Protein AF-A0AAW5Z3H5-F1 (afdb_monomer_lite)

InterPro domains:
  IPR037125 Lipoprotein YajI-like superfamily [G3DSA:2.60.40.1620] (92-169)

Secondary structure (DSSP, 8-state):
--HHHHHHHHHHHHHHHHHHHHHHHHHHHHHHHHHHHHHHHHHHHHHHHHHHHHHHHHHHHHHHHHHHHHHHHHHHHHHHHHHHHHHHHHH-----TTT-SEEEEE-SS-EEEEEEEEEEEETTEEEEEEEEEE-SSS---S------B-SPPPSSHHHHHHHHHT-B-

Sequence (169 aa):
MNLKKTLLSVLIIVPLCLLAGCDYIEKASKVDDLVTQQELQKSKIEALEKQQELDKRKIEHLEKQQTTV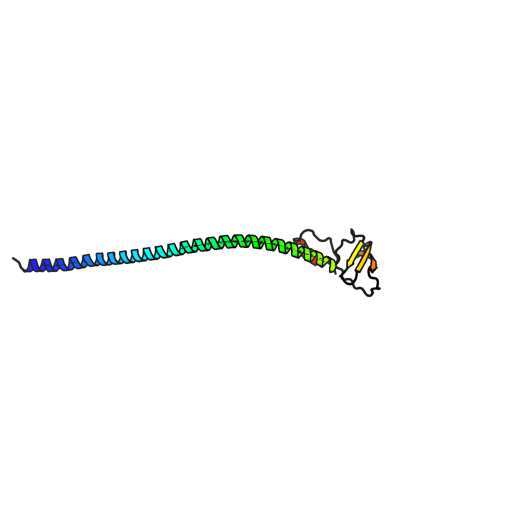INSTKTLAGVVKAVKDKQDEFVFTEFNPAQTQYFILNNGSVGLAGRVLAIDAVENGSVIRISLVNLLSVPVSNIGFHATWGNERPTDAKALAKWQQLLFN

Foldseek 3Di:
DDPVVVVVVVVVVVVVVVVVVVVVVVVVVVVVVVVVVVVVVVVVVVVVVVVVVVVVVVVVVVVVVVVVVVVVVVVVVVVVVVVVVVLVLLVADDDDLVPDQKDWHHNPPWIKIKGFDDWDDDPPGIDTDMDIDTPDPDDDDPDDDDDKDDDDQDPDPVCRVVRVVRIDD

pLDDT: mean 86.77, std 16.73, range [41.0, 97.75]

Organism: Escherichia coli (NCBI:txid562)

Radius of gyration: 47.08 Å; chains: 1; bounding box: 88×46×132 Å

Structure (mmCIF, N/CA/C/O backbone):
data_AF-A0AAW5Z3H5-F1
#
_entry.id   AF-A0AAW5Z3H5-F1
#
loop_
_atom_site.group_PDB
_atom_site.id
_atom_site.type_symbol
_atom_site.label_atom_id
_atom_site.label_alt_id
_atom_site.label_comp_id
_atom_site.label_asym_id
_atom_site.label_entity_id
_atom_site.label_seq_id
_atom_site.pdbx_PDB_ins_code
_atom_site.Cartn_x
_atom_site.Cartn_y
_atom_site.Cartn_z
_atom_site.occupancy
_atom_site.B_iso_or_equiv
_atom_site.auth_seq_id
_atom_site.auth_comp_id
_atom_site.auth_asym_id
_atom_site.auth_atom_id
_atom_site.pdbx_PDB_model_num
ATOM 1 N N . MET A 1 1 ? -61.604 -29.628 105.998 1.00 41.00 1 MET A N 1
ATOM 2 C CA . MET A 1 1 ? -61.481 -29.539 104.524 1.00 41.00 1 MET A CA 1
ATOM 3 C C . MET A 1 1 ? -60.703 -28.269 104.191 1.00 41.00 1 MET A C 1
ATOM 5 O O . MET A 1 1 ? -61.125 -27.230 104.650 1.00 41.00 1 MET A O 1
ATOM 9 N N . ASN A 1 2 ? -59.580 -28.218 103.479 1.00 47.81 2 ASN A N 1
ATOM 10 C CA . ASN A 1 2 ? -58.505 -29.176 103.233 1.00 47.81 2 ASN A CA 1
ATOM 11 C C . ASN A 1 2 ? -57.288 -28.308 102.825 1.00 47.81 2 ASN A C 1
ATOM 13 O O . ASN A 1 2 ? -57.203 -27.912 101.667 1.00 47.81 2 ASN A O 1
ATOM 17 N N . LEU A 1 3 ? -56.391 -27.961 103.763 1.00 49.91 3 LEU A N 1
ATOM 18 C CA . LEU A 1 3 ? -55.215 -27.097 103.513 1.00 49.91 3 LEU A CA 1
ATOM 19 C C . LEU A 1 3 ? -54.315 -27.659 102.389 1.00 49.91 3 LEU A C 1
ATOM 21 O O . LEU A 1 3 ? -53.627 -26.919 101.693 1.00 49.91 3 LEU A O 1
ATOM 25 N N . LYS A 1 4 ? -54.396 -28.979 102.154 1.00 50.31 4 LYS A N 1
ATOM 26 C CA . LYS A 1 4 ? -53.723 -29.674 101.052 1.00 50.31 4 LYS A CA 1
ATOM 27 C C . LYS A 1 4 ? -54.300 -29.337 99.670 1.00 50.31 4 LYS A C 1
ATOM 29 O O . LYS A 1 4 ? -53.560 -29.429 98.705 1.00 50.31 4 LYS A O 1
ATOM 34 N N . LYS A 1 5 ? -55.573 -28.927 99.538 1.00 49.28 5 LYS A N 1
ATOM 35 C CA . LYS A 1 5 ? -56.176 -28.563 98.234 1.00 49.28 5 LYS A CA 1
ATOM 36 C C . LYS A 1 5 ? -55.723 -27.186 97.741 1.00 49.28 5 LYS A C 1
ATOM 38 O O . LYS A 1 5 ? -55.506 -27.027 96.546 1.00 49.28 5 LYS A O 1
ATOM 43 N N . THR A 1 6 ? -55.538 -26.224 98.642 1.00 52.84 6 THR A N 1
ATOM 44 C CA . THR A 1 6 ? -55.085 -24.866 98.298 1.00 52.84 6 THR A CA 1
ATOM 45 C C . THR A 1 6 ? -53.595 -24.832 97.961 1.00 52.84 6 THR A C 1
ATOM 47 O O . THR A 1 6 ? -53.192 -24.165 97.017 1.00 52.84 6 THR A O 1
ATOM 50 N N . LEU A 1 7 ? -52.773 -25.613 98.671 1.00 50.84 7 LEU A N 1
ATOM 51 C CA . LEU A 1 7 ? -51.340 -25.730 98.376 1.00 50.84 7 LEU A CA 1
ATOM 52 C C . LEU A 1 7 ? -51.083 -26.458 97.048 1.00 50.84 7 LEU A C 1
ATOM 54 O O . LEU A 1 7 ? -50.196 -26.062 96.300 1.00 50.84 7 LEU A O 1
ATOM 58 N N . LEU A 1 8 ? -51.901 -27.466 96.717 1.00 50.28 8 LEU A N 1
ATOM 59 C CA . LEU A 1 8 ? -51.798 -28.202 95.455 1.00 50.28 8 LEU A CA 1
ATOM 60 C C . LEU A 1 8 ? -52.247 -27.363 94.247 1.00 50.28 8 LEU A C 1
ATOM 62 O O . LEU A 1 8 ? -51.655 -27.487 93.182 1.00 50.28 8 LEU A O 1
ATOM 66 N N . SER A 1 9 ? -53.243 -26.475 94.396 1.00 50.75 9 SER A N 1
ATOM 67 C CA . SER A 1 9 ? -53.648 -25.591 93.292 1.00 50.75 9 SER A CA 1
ATOM 68 C C . SER A 1 9 ? -52.612 -24.497 93.021 1.00 50.75 9 SER A C 1
ATOM 70 O O . SER A 1 9 ? -52.361 -24.178 91.866 1.00 50.75 9 SER A O 1
ATOM 72 N N . VAL A 1 10 ? -51.951 -23.967 94.057 1.00 51.09 10 VAL A N 1
ATOM 73 C CA . VAL A 1 10 ? -50.852 -22.998 93.892 1.00 51.09 10 VAL A CA 1
ATOM 74 C C . VAL A 1 10 ? -49.609 -23.668 93.287 1.00 51.09 10 VAL A C 1
ATOM 76 O O . VAL A 1 10 ? -48.967 -23.076 92.423 1.00 51.09 10 VAL A O 1
ATOM 79 N N . LEU A 1 11 ? -49.319 -24.929 93.638 1.00 47.47 11 LEU A N 1
ATOM 80 C CA . LEU A 1 11 ? -48.198 -25.683 93.055 1.00 47.47 11 LEU A CA 1
ATOM 81 C C . LEU A 1 11 ? -48.386 -26.037 91.569 1.00 47.47 11 LEU A C 1
ATOM 83 O O . LEU A 1 11 ? -47.398 -26.277 90.885 1.00 47.47 11 LEU A O 1
ATOM 87 N N . ILE A 1 12 ? -49.628 -26.091 91.076 1.00 50.31 12 ILE A N 1
ATOM 88 C CA . ILE A 1 12 ? -49.948 -26.455 89.683 1.00 50.31 12 ILE A CA 1
ATOM 89 C C . ILE A 1 12 ? -50.116 -25.211 88.791 1.00 50.31 12 ILE A C 1
ATOM 91 O O . ILE A 1 12 ? -49.872 -25.283 87.589 1.00 50.31 12 ILE A O 1
ATOM 95 N N . ILE A 1 13 ? -50.458 -24.048 89.355 1.00 48.47 13 ILE A N 1
ATOM 96 C CA . ILE A 1 13 ? -50.625 -22.804 88.579 1.00 48.47 13 ILE A CA 1
ATOM 97 C C . ILE A 1 13 ? -49.275 -22.112 88.304 1.00 48.47 13 ILE A C 1
ATOM 99 O O . ILE A 1 13 ? -49.094 -21.511 87.247 1.00 48.47 13 ILE A O 1
ATOM 103 N N . VAL A 1 14 ? -48.288 -22.246 89.197 1.00 47.72 14 VAL A N 1
ATOM 104 C CA . VAL A 1 14 ? -46.961 -21.618 89.030 1.00 47.72 14 VAL A CA 1
ATOM 105 C C . VAL A 1 14 ? -46.126 -22.223 87.877 1.00 47.72 14 VAL A C 1
ATOM 107 O O . VAL A 1 14 ? -45.538 -21.444 87.126 1.00 47.72 14 VAL A O 1
ATOM 110 N N . PRO A 1 15 ? -46.097 -23.552 87.630 1.00 48.47 15 PRO A N 1
ATOM 111 C CA . PRO A 1 15 ? -45.350 -24.122 86.504 1.00 48.47 15 PRO A CA 1
ATOM 112 C C . PRO A 1 15 ? -46.026 -23.882 85.147 1.00 48.47 15 PRO A C 1
ATOM 114 O O . PRO A 1 15 ? -45.332 -23.736 84.143 1.00 48.47 15 PRO A O 1
ATOM 117 N N . LEU A 1 16 ? -47.366 -23.804 85.098 1.00 43.31 16 LEU A N 1
ATOM 118 C CA . LEU A 1 16 ? -48.097 -23.556 83.847 1.00 43.31 16 LEU A CA 1
ATOM 119 C C . LEU A 1 16 ? -47.928 -22.114 83.337 1.00 43.31 16 LEU A C 1
ATOM 121 O O . LEU A 1 16 ? -47.857 -21.911 82.126 1.00 43.31 16 LEU A O 1
ATOM 125 N N . CYS A 1 17 ? -47.793 -21.126 84.227 1.00 45.69 17 CYS A N 1
ATOM 126 C CA . CYS A 1 17 ? -47.494 -19.745 83.827 1.00 45.69 17 CYS A CA 1
ATOM 127 C C . CYS A 1 17 ? -46.051 -19.562 83.325 1.00 45.69 17 CYS A C 1
ATOM 129 O O . CYS A 1 17 ? -45.811 -18.730 82.453 1.00 45.69 17 CYS A O 1
ATOM 131 N N . LEU A 1 18 ? -45.095 -20.351 83.830 1.00 47.09 18 LEU A N 1
ATOM 132 C CA . LEU A 1 18 ? -43.692 -20.282 83.402 1.00 47.09 18 LEU A CA 1
ATOM 133 C C . LEU A 1 18 ? -43.452 -20.985 82.055 1.00 47.09 18 LEU A C 1
ATOM 135 O O . LEU A 1 18 ? -42.653 -20.507 81.256 1.00 47.09 18 LEU A O 1
ATOM 139 N N . LEU A 1 19 ? -44.177 -22.070 81.757 1.00 46.12 19 LEU A N 1
ATOM 140 C CA . LEU A 1 19 ? -44.031 -22.808 80.494 1.00 46.12 19 LEU A CA 1
ATOM 141 C C . LEU A 1 19 ? -44.714 -22.123 79.301 1.00 46.12 19 LEU A C 1
ATOM 143 O O . LEU A 1 19 ? -44.198 -22.195 78.189 1.00 46.12 19 LEU A O 1
ATOM 147 N N . ALA A 1 20 ? -45.827 -21.415 79.519 1.00 49.38 2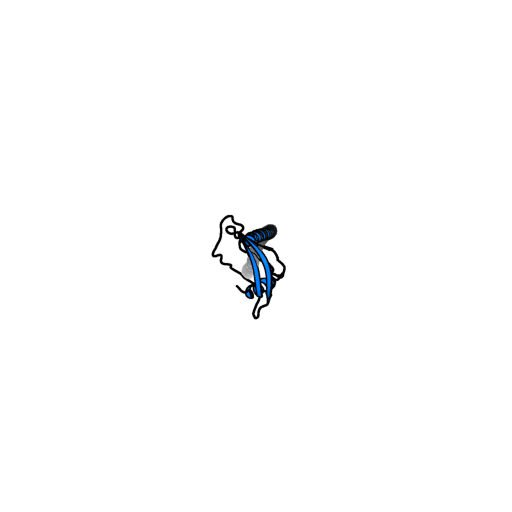0 ALA A N 1
ATOM 148 C CA . ALA A 1 20 ? -46.442 -20.599 78.472 1.00 49.38 20 ALA A CA 1
ATOM 149 C C . ALA A 1 20 ? -45.661 -19.294 78.227 1.00 49.38 20 ALA A C 1
ATOM 151 O O . ALA A 1 20 ? -45.527 -18.874 77.085 1.00 49.38 20 ALA A O 1
ATOM 152 N N . GLY A 1 21 ? -45.100 -18.668 79.270 1.00 46.62 21 GLY A N 1
ATOM 153 C CA . GLY A 1 21 ? -44.338 -17.420 79.146 1.00 46.62 21 GLY A CA 1
ATOM 154 C C . GLY A 1 21 ? -43.034 -17.555 78.352 1.00 46.62 21 GLY A C 1
ATOM 155 O O . GLY A 1 21 ? -42.708 -16.667 77.569 1.00 46.62 21 GLY A O 1
ATOM 156 N N . CYS A 1 22 ? -42.315 -18.673 78.487 1.00 48.47 22 CYS A N 1
ATOM 157 C CA . CYS A 1 22 ? -41.050 -18.891 77.774 1.00 48.47 22 CYS A CA 1
ATOM 158 C C . CYS A 1 22 ? -41.224 -19.072 76.254 1.00 48.47 22 CYS A C 1
ATOM 160 O O . CYS A 1 22 ? -40.407 -18.552 75.498 1.00 48.47 22 CYS A O 1
ATOM 162 N N . ASP A 1 23 ? -42.298 -19.726 75.793 1.00 49.09 23 ASP A N 1
ATOM 163 C CA . ASP A 1 23 ? -42.565 -19.917 74.352 1.00 49.09 23 ASP A CA 1
ATOM 164 C C . ASP A 1 23 ? -42.945 -18.593 73.652 1.00 49.09 23 ASP A C 1
ATOM 166 O O . ASP A 1 23 ? -42.594 -18.360 72.495 1.00 49.09 23 ASP A O 1
ATOM 170 N N . TYR A 1 24 ? -43.603 -17.668 74.365 1.00 52.81 24 TYR A N 1
ATOM 171 C CA . TYR A 1 24 ? -43.855 -16.312 73.856 1.00 52.81 24 TYR A CA 1
ATOM 172 C C . TYR A 1 24 ? -42.599 -15.431 73.862 1.00 52.81 24 TYR A C 1
ATOM 174 O O . TYR A 1 24 ? -42.418 -14.645 72.934 1.00 52.81 24 TYR A O 1
ATOM 182 N N . ILE A 1 25 ? -41.719 -15.568 74.861 1.00 58.75 25 ILE A N 1
ATOM 183 C CA . ILE A 1 25 ? -40.457 -14.812 74.941 1.00 58.75 25 ILE A CA 1
ATOM 184 C C . ILE A 1 25 ? -39.482 -15.247 73.833 1.00 58.75 25 ILE A C 1
ATOM 186 O O . ILE A 1 25 ? -38.885 -14.392 73.185 1.00 58.75 25 ILE A O 1
ATOM 190 N N . GLU A 1 26 ? -39.367 -16.549 73.550 1.00 59.78 26 GLU A N 1
ATOM 191 C CA . GLU A 1 26 ? -38.502 -17.068 72.478 1.00 59.78 26 GLU A CA 1
ATOM 192 C C . GLU A 1 26 ? -39.033 -16.726 71.069 1.00 59.78 26 GLU A C 1
ATOM 194 O O . GLU A 1 26 ? -38.267 -16.448 70.144 1.00 59.78 26 GLU A O 1
ATOM 199 N N . LYS A 1 27 ? -40.362 -16.696 70.885 1.00 62.00 27 LYS A N 1
ATOM 200 C CA . LYS A 1 27 ? -40.976 -16.186 69.646 1.00 62.00 27 LYS A CA 1
ATOM 201 C C . LYS A 1 27 ? -40.774 -14.680 69.488 1.00 62.00 27 LYS A C 1
ATOM 203 O O . LYS A 1 27 ? -40.505 -14.236 68.376 1.00 62.00 27 LYS A O 1
ATOM 208 N N . ALA A 1 28 ? -40.866 -13.905 70.569 1.00 65.88 28 ALA A N 1
ATOM 209 C CA . ALA A 1 28 ? -40.620 -12.466 70.539 1.00 65.88 28 ALA A CA 1
ATOM 210 C C . ALA A 1 28 ? -39.156 -12.134 70.198 1.00 65.88 28 ALA A C 1
ATOM 212 O O . ALA A 1 28 ? -38.924 -11.259 69.369 1.00 65.88 28 ALA A O 1
ATOM 213 N N . SER A 1 29 ? -38.180 -12.871 70.746 1.00 72.50 29 SER A N 1
ATOM 214 C CA . SER A 1 29 ? -36.761 -12.675 70.411 1.00 72.50 29 SER A CA 1
ATOM 215 C C . SER A 1 29 ? -36.449 -13.030 68.953 1.00 72.50 29 SER A C 1
ATOM 217 O O . SER A 1 29 ? -35.733 -12.296 68.285 1.00 72.50 29 SER A O 1
ATOM 219 N N . LYS A 1 30 ? -37.048 -14.103 68.412 1.00 76.81 30 LYS A N 1
ATOM 220 C CA . LYS A 1 30 ? -36.921 -14.456 66.984 1.00 76.81 30 LYS A CA 1
ATOM 221 C C . LYS A 1 30 ? -37.520 -13.398 66.054 1.00 76.81 30 LYS A C 1
ATOM 223 O O . LYS A 1 30 ? -37.009 -13.201 64.958 1.00 76.81 30 LYS A O 1
ATOM 228 N N . VAL A 1 31 ? -38.606 -12.736 66.457 1.00 80.44 31 VAL A N 1
ATOM 229 C CA . VAL A 1 31 ? -39.200 -11.633 65.682 1.00 80.44 31 VAL A CA 1
ATOM 230 C C . VAL A 1 31 ? -38.276 -10.413 65.677 1.00 80.44 31 VAL A C 1
ATOM 232 O O . VAL A 1 31 ? -38.095 -9.817 64.620 1.00 80.44 31 VAL A O 1
ATOM 235 N N . ASP A 1 32 ? -37.649 -10.082 66.805 1.00 81.50 32 ASP A N 1
ATOM 236 C CA . ASP A 1 32 ? -36.682 -8.978 66.906 1.00 81.50 32 ASP A CA 1
ATOM 237 C C . ASP A 1 32 ? -35.419 -9.233 66.052 1.00 81.50 32 ASP A C 1
ATOM 239 O O . ASP A 1 32 ? -34.995 -8.377 65.270 1.00 81.50 32 ASP A O 1
ATOM 243 N N . ASP A 1 33 ? -34.890 -10.463 66.077 1.00 85.31 33 ASP A N 1
ATOM 244 C CA . ASP A 1 33 ? -33.791 -10.902 65.200 1.00 85.31 33 ASP A CA 1
ATOM 245 C C . ASP A 1 33 ? -34.166 -10.817 63.706 1.00 85.31 33 ASP A C 1
ATOM 247 O O . ASP A 1 33 ? -33.359 -10.417 62.865 1.00 85.31 33 ASP A O 1
ATOM 251 N N . LEU A 1 34 ? -35.406 -11.160 63.344 1.00 87.88 34 LEU A N 1
ATOM 252 C CA . LEU A 1 34 ? -35.885 -11.046 61.962 1.00 87.88 34 LEU A CA 1
ATOM 253 C C . LEU A 1 34 ? -36.040 -9.585 61.521 1.00 87.88 34 LEU A C 1
ATOM 255 O O . LEU A 1 34 ? -35.717 -9.262 60.377 1.00 87.88 34 LEU A O 1
ATOM 259 N N . VAL A 1 35 ? -36.498 -8.699 62.408 1.00 88.75 35 VAL A N 1
ATOM 260 C CA . VAL A 1 35 ? -36.623 -7.259 62.131 1.00 88.75 35 VAL A CA 1
ATOM 261 C C . VAL A 1 35 ? -35.244 -6.631 61.927 1.00 88.75 35 VAL A C 1
ATOM 263 O O . VAL A 1 35 ? -35.025 -5.951 60.923 1.00 88.75 35 VAL A O 1
ATOM 266 N N . THR A 1 36 ? -34.280 -6.925 62.801 1.00 89.62 36 THR A N 1
ATOM 267 C CA . THR A 1 36 ? -32.896 -6.445 62.643 1.00 89.62 36 THR A CA 1
ATOM 268 C C . THR A 1 36 ? -32.243 -6.988 61.366 1.00 89.62 36 THR A C 1
ATOM 270 O O . THR A 1 36 ? -31.552 -6.255 60.650 1.00 89.62 36 THR A O 1
ATOM 273 N N . GLN A 1 37 ? -32.514 -8.245 61.000 1.00 88.44 37 GLN A N 1
ATOM 274 C CA . GLN A 1 37 ? -32.048 -8.825 59.739 1.00 88.44 37 GLN A CA 1
ATOM 275 C C . GLN A 1 37 ? -32.704 -8.165 58.513 1.00 88.44 37 GLN A C 1
ATOM 277 O O . GLN A 1 37 ? -32.026 -7.935 57.506 1.00 88.44 37 GLN A O 1
ATOM 282 N N . GLN A 1 38 ? -33.992 -7.821 58.588 1.00 91.62 38 GLN A N 1
ATOM 283 C CA . GLN A 1 38 ? -34.722 -7.117 57.533 1.00 91.62 38 GLN A CA 1
ATOM 284 C C . GLN A 1 38 ? -34.183 -5.694 57.323 1.00 91.62 38 GLN A C 1
ATOM 286 O O . GLN A 1 38 ? -33.991 -5.272 56.181 1.00 91.62 38 GLN A O 1
ATOM 291 N N . GLU A 1 39 ? -33.880 -4.966 58.398 1.00 91.75 39 GLU A N 1
ATOM 292 C CA . GLU A 1 39 ? -33.259 -3.638 58.322 1.00 91.75 39 GLU A CA 1
ATOM 293 C C . GLU A 1 39 ? -31.851 -3.696 57.716 1.00 91.75 39 GLU A C 1
ATOM 295 O O . GLU A 1 39 ? -31.512 -2.889 56.843 1.00 91.75 39 GLU A O 1
ATOM 300 N N . LEU A 1 40 ? -31.052 -4.701 58.093 1.00 93.12 40 LEU A N 1
ATOM 301 C CA . LEU A 1 40 ? -29.727 -4.929 57.514 1.00 93.12 40 LEU A CA 1
ATOM 302 C C . LEU A 1 40 ? -29.801 -5.264 56.015 1.00 93.12 40 LEU A C 1
ATOM 304 O O . LEU A 1 40 ? -28.978 -4.790 55.230 1.00 93.12 40 LEU A O 1
ATOM 308 N N . GLN A 1 41 ? -30.767 -6.085 55.596 1.00 93.00 41 GLN A N 1
ATOM 309 C CA . GLN A 1 41 ? -30.985 -6.380 54.178 1.00 93.00 41 GLN A CA 1
ATOM 310 C C . GLN A 1 41 ? -31.429 -5.134 53.410 1.00 93.00 41 GLN A C 1
ATOM 312 O O . GLN A 1 41 ? -30.914 -4.878 52.322 1.00 93.00 41 GLN A O 1
ATOM 317 N N . LYS A 1 42 ? -32.319 -4.323 53.992 1.00 95.50 42 LYS A N 1
ATOM 318 C CA . LYS A 1 42 ? -32.781 -3.068 53.395 1.00 95.50 42 LYS A CA 1
ATOM 319 C C . LYS A 1 42 ? -31.628 -2.085 53.171 1.00 95.50 42 LYS A C 1
ATOM 321 O O . LYS A 1 42 ? -31.529 -1.521 52.085 1.00 95.50 42 LYS A O 1
ATOM 326 N N . SER A 1 43 ? -30.720 -1.932 54.140 1.00 94.31 43 SER A N 1
ATOM 327 C CA . SER A 1 43 ? -29.562 -1.038 53.977 1.00 94.31 43 SER A CA 1
ATOM 328 C C . SER A 1 43 ? -28.578 -1.539 52.912 1.00 94.31 43 SER A C 1
ATOM 330 O O . SER A 1 43 ? -28.054 -0.744 52.130 1.00 94.31 43 SER A O 1
ATOM 332 N N . LYS A 1 44 ? -28.372 -2.862 52.814 1.00 95.50 44 LYS A N 1
ATOM 333 C CA . LYS A 1 44 ? -27.557 -3.472 51.750 1.00 95.50 44 LYS A CA 1
ATOM 334 C C . LYS A 1 44 ? -28.167 -3.262 50.365 1.00 95.50 44 LYS A C 1
ATOM 336 O O . LYS A 1 44 ? -27.425 -2.972 49.432 1.00 95.50 44 LYS A O 1
ATOM 341 N N . ILE A 1 45 ? -29.489 -3.386 50.231 1.00 95.50 45 ILE A N 1
ATOM 342 C CA . ILE A 1 45 ? -30.200 -3.134 48.969 1.00 95.50 45 ILE A CA 1
ATOM 343 C C . ILE A 1 45 ? -30.035 -1.671 48.551 1.00 95.50 45 ILE A C 1
ATOM 345 O O . ILE A 1 45 ? -29.619 -1.413 47.428 1.00 95.50 45 ILE A O 1
ATOM 349 N N . GLU A 1 46 ? -30.243 -0.718 49.463 1.00 95.88 46 GLU A N 1
ATOM 350 C CA . GLU A 1 46 ? -30.091 0.711 49.155 1.00 95.88 46 GLU A CA 1
ATOM 351 C C . GLU A 1 46 ? -28.650 1.063 48.730 1.00 95.88 46 GLU A C 1
ATOM 353 O O . GLU A 1 46 ? -28.428 1.871 47.824 1.00 95.88 46 GLU A O 1
ATOM 358 N N . ALA A 1 47 ? -27.645 0.437 49.353 1.00 95.19 47 ALA A N 1
ATOM 359 C CA . ALA A 1 47 ? -26.248 0.599 48.956 1.00 95.19 47 ALA A CA 1
ATOM 360 C C . ALA A 1 47 ? -25.971 0.024 47.554 1.00 95.19 47 ALA A C 1
ATOM 362 O O . ALA A 1 47 ? -25.276 0.661 46.759 1.00 95.19 47 ALA A O 1
ATOM 363 N N . LEU A 1 48 ? -26.534 -1.146 47.233 1.00 96.06 48 LEU A N 1
ATOM 364 C CA . LEU A 1 48 ? -26.418 -1.767 45.911 1.00 96.06 48 LEU A CA 1
ATOM 365 C C . LEU A 1 48 ? -27.111 -0.937 44.823 1.00 96.06 48 LEU A C 1
ATOM 367 O O . LEU A 1 48 ? -26.535 -0.757 43.754 1.00 96.06 48 LEU A O 1
ATOM 371 N N . GLU A 1 49 ? -28.288 -0.375 45.096 1.00 95.25 49 GLU A N 1
ATOM 372 C CA . GLU A 1 49 ? -29.006 0.501 44.160 1.00 95.25 49 GLU A CA 1
ATOM 373 C C . GLU A 1 49 ? -28.212 1.781 43.861 1.00 95.25 49 GLU A C 1
ATOM 375 O O . GLU A 1 49 ? -28.048 2.166 42.700 1.00 95.25 49 GLU A O 1
ATOM 380 N N . LYS A 1 50 ? -27.636 2.414 44.894 1.00 96.19 50 LYS A N 1
ATOM 381 C CA . LYS A 1 50 ? -26.755 3.583 44.716 1.00 96.19 50 LYS A CA 1
ATOM 382 C C . LYS A 1 50 ? -25.516 3.242 43.890 1.00 96.19 50 LYS A C 1
ATOM 384 O O . LYS A 1 50 ? -25.111 4.043 43.044 1.00 96.19 50 LYS A O 1
ATOM 389 N N . GLN A 1 51 ? -24.928 2.068 44.118 1.00 95.38 51 GLN A N 1
ATOM 390 C CA . GLN A 1 51 ? -23.779 1.591 43.354 1.00 95.38 51 GLN A CA 1
ATOM 391 C C . GLN A 1 51 ? -24.156 1.323 41.889 1.00 95.38 51 GLN A C 1
ATOM 393 O O . GLN A 1 51 ? -23.451 1.777 40.990 1.00 95.38 51 GLN A O 1
ATOM 398 N N . GLN A 1 52 ? -25.299 0.679 41.640 1.00 96.25 52 GLN A N 1
ATOM 399 C CA . GLN A 1 52 ? -25.806 0.399 40.297 1.00 96.25 52 GLN A CA 1
ATOM 400 C C . GLN A 1 52 ? -26.033 1.685 39.488 1.00 96.25 52 GLN A C 1
ATOM 402 O O . GLN A 1 52 ? -25.624 1.762 38.330 1.00 96.25 52 GLN A O 1
ATOM 407 N N . GLU A 1 53 ? -26.628 2.717 40.090 1.00 96.19 53 GLU A N 1
ATOM 408 C CA . GLU A 1 53 ? -26.860 4.001 39.414 1.00 96.19 53 GLU A CA 1
ATOM 409 C C . GLU A 1 53 ? -25.553 4.768 39.146 1.00 96.19 53 GLU A C 1
ATOM 411 O O . GLU A 1 53 ? -25.415 5.498 3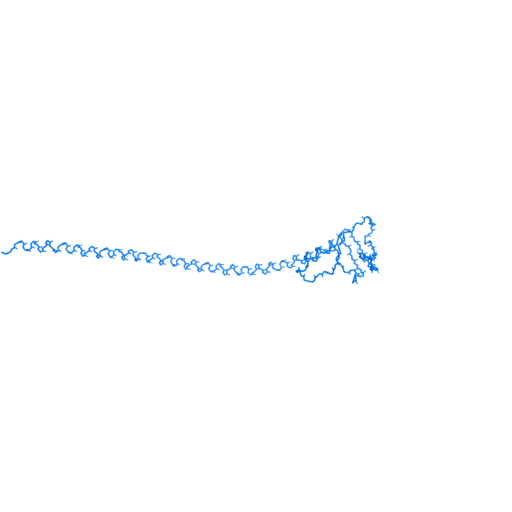8.160 1.00 96.19 53 GLU A O 1
ATOM 416 N N . LEU A 1 54 ? -24.559 4.621 40.023 1.00 96.44 54 LEU A N 1
ATOM 417 C CA . LEU A 1 54 ? -23.236 5.202 39.819 1.00 96.44 54 LEU A CA 1
ATOM 418 C C . LEU A 1 54 ? -22.478 4.491 38.688 1.00 96.44 54 LEU A C 1
ATOM 420 O O . LEU A 1 54 ? -21.877 5.157 37.843 1.00 96.44 54 LEU A O 1
ATOM 424 N N . ASP A 1 55 ? -22.538 3.164 38.635 1.00 96.56 55 ASP A N 1
ATOM 425 C CA . ASP A 1 55 ? -21.888 2.379 37.585 1.00 96.56 55 ASP A CA 1
ATOM 426 C C . ASP A 1 55 ? -22.576 2.562 36.228 1.00 96.56 55 ASP A C 1
ATOM 428 O O . ASP A 1 55 ? -21.890 2.714 35.217 1.00 96.56 55 ASP A O 1
ATOM 432 N N . LYS A 1 56 ? -23.908 2.697 36.196 1.00 97.25 56 LYS A N 1
ATOM 433 C CA . LYS A 1 56 ? -24.654 3.060 34.983 1.00 97.25 56 LYS A CA 1
ATOM 434 C C . LYS A 1 56 ? -24.172 4.388 34.392 1.00 97.25 56 LYS A C 1
ATOM 436 O O . LYS A 1 56 ? -23.845 4.454 33.209 1.00 97.25 56 LYS A O 1
ATOM 441 N N . ARG A 1 57 ? -24.029 5.428 35.222 1.00 96.12 57 ARG A N 1
ATOM 442 C CA . ARG A 1 57 ? -23.510 6.737 34.783 1.00 96.12 57 ARG A CA 1
ATOM 443 C C . ARG A 1 57 ? -22.074 6.661 34.259 1.00 96.12 57 ARG A C 1
ATOM 445 O O . ARG A 1 57 ? -21.737 7.352 33.297 1.00 96.12 57 ARG A O 1
ATOM 452 N N . LYS A 1 58 ? -21.224 5.818 34.858 1.00 97.00 58 LYS A N 1
ATOM 453 C CA . LYS A 1 58 ? -19.863 5.572 34.353 1.00 97.00 58 LYS A CA 1
ATOM 454 C C . LYS A 1 58 ? -19.878 4.883 32.991 1.00 97.00 58 LYS A C 1
ATOM 456 O O . LYS A 1 58 ? -19.124 5.300 32.118 1.00 97.00 58 LYS A O 1
ATOM 461 N N . ILE A 1 59 ? -20.724 3.870 32.802 1.00 96.94 59 ILE A N 1
ATOM 462 C CA . ILE A 1 59 ? -20.856 3.156 31.524 1.00 96.94 59 ILE A CA 1
ATOM 463 C C . ILE A 1 59 ? -21.303 4.121 30.424 1.00 96.94 59 ILE A C 1
ATOM 465 O O . ILE A 1 59 ? -20.626 4.219 29.406 1.00 96.94 59 ILE A O 1
ATOM 469 N N . GLU A 1 60 ? -22.344 4.923 30.659 1.00 96.62 60 GLU A N 1
ATOM 470 C CA . GLU A 1 60 ? -22.819 5.913 29.679 1.00 96.62 60 GLU A CA 1
ATOM 471 C C . GLU A 1 60 ? -21.730 6.931 29.295 1.00 96.62 60 GLU A C 1
ATOM 473 O O . GLU A 1 60 ? -21.624 7.357 28.142 1.00 96.62 60 GLU A O 1
ATOM 478 N N . HIS A 1 61 ? -20.895 7.338 30.256 1.00 96.50 61 HIS A N 1
ATOM 479 C CA . HIS A 1 61 ? -19.756 8.210 29.982 1.00 96.50 61 HIS A CA 1
ATOM 480 C C . HIS A 1 61 ? -18.678 7.501 29.146 1.00 96.50 61 HIS A C 1
ATOM 482 O O . HIS A 1 61 ? -18.175 8.074 28.178 1.00 96.50 61 HIS A O 1
ATOM 488 N N . LEU A 1 62 ? -18.342 6.255 29.489 1.00 96.75 62 LEU A N 1
ATOM 489 C CA . LEU A 1 62 ? -17.363 5.450 28.757 1.00 96.75 62 LEU A CA 1
ATOM 490 C C . LEU A 1 62 ? -17.816 5.168 27.321 1.00 96.75 62 LEU A C 1
ATOM 492 O O . LEU A 1 62 ? -17.005 5.289 26.410 1.00 96.75 62 LEU A O 1
ATOM 496 N N . GLU A 1 63 ? -19.095 4.883 27.087 1.00 95.88 63 GLU A N 1
ATOM 497 C CA . GLU A 1 63 ? -19.654 4.665 25.744 1.00 95.88 63 GLU A CA 1
ATOM 498 C C . GLU A 1 63 ? -19.557 5.924 24.864 1.00 95.88 63 GLU A C 1
ATOM 500 O O . GLU A 1 63 ? -19.169 5.865 23.688 1.00 95.88 63 GLU A O 1
ATOM 505 N N . LYS A 1 64 ? -19.835 7.101 25.442 1.00 95.50 64 LYS A N 1
ATOM 506 C CA . LYS A 1 64 ? -19.652 8.395 24.759 1.00 95.50 64 LYS A CA 1
ATOM 507 C C . LYS A 1 64 ? -18.184 8.645 24.410 1.00 95.50 64 LYS A C 1
ATOM 509 O O . LYS A 1 64 ? -17.870 9.068 23.291 1.00 95.50 64 LYS A O 1
ATOM 514 N N . GLN A 1 65 ? -17.273 8.354 25.340 1.00 95.38 65 GLN A N 1
ATOM 515 C CA . GLN A 1 65 ? -15.836 8.453 25.087 1.00 95.38 65 GLN A CA 1
ATOM 516 C C . GLN A 1 65 ? -15.385 7.454 24.017 1.00 95.38 65 GLN A C 1
ATOM 518 O O . GLN A 1 65 ? -14.662 7.835 23.099 1.00 95.38 65 GLN A O 1
ATOM 523 N N . GLN A 1 66 ? -15.862 6.211 24.068 1.00 96.06 66 GLN A N 1
ATOM 524 C CA . GLN A 1 66 ? -15.536 5.163 23.106 1.00 96.06 66 GLN A CA 1
ATOM 525 C C . GLN A 1 66 ? -15.948 5.556 21.685 1.00 96.06 66 GLN A C 1
ATOM 527 O O . GLN A 1 66 ? -15.163 5.384 20.757 1.00 96.06 66 GLN A O 1
ATOM 532 N N . THR A 1 67 ? -17.128 6.152 21.508 1.00 95.56 67 THR A N 1
ATOM 533 C CA . THR A 1 67 ? -17.580 6.647 20.197 1.00 95.56 67 THR A CA 1
ATOM 534 C C . THR A 1 67 ? -16.633 7.716 19.642 1.00 95.56 67 THR A C 1
ATOM 536 O O . THR A 1 67 ? -16.245 7.674 18.473 1.00 95.56 67 THR A O 1
ATOM 539 N N . THR A 1 68 ? -16.198 8.649 20.495 1.00 95.00 68 THR A N 1
ATOM 540 C CA . THR A 1 68 ? -15.220 9.685 20.125 1.00 95.00 68 THR A CA 1
ATOM 541 C C . THR A 1 68 ? -13.870 9.073 19.744 1.00 95.00 68 THR A C 1
ATOM 543 O O . THR A 1 68 ? -13.284 9.455 18.727 1.00 95.00 68 THR A O 1
ATOM 546 N N . VAL A 1 69 ? -13.395 8.095 20.521 1.00 96.50 69 VAL A N 1
ATOM 547 C CA . VAL A 1 69 ? -12.144 7.373 20.253 1.00 96.50 69 VAL A CA 1
ATOM 548 C C . VAL A 1 69 ? -12.228 6.637 18.918 1.00 96.50 69 VAL A C 1
ATOM 550 O O . VAL A 1 69 ? -11.365 6.847 18.074 1.00 96.50 69 VAL A O 1
ATOM 553 N N . ILE A 1 70 ? -13.290 5.865 18.667 1.00 96.06 70 ILE A N 1
ATOM 554 C CA . ILE A 1 70 ? -13.495 5.132 17.406 1.00 96.06 70 ILE A CA 1
ATOM 555 C C . ILE A 1 70 ? -13.433 6.076 16.201 1.00 96.06 70 ILE A C 1
ATOM 557 O O . ILE A 1 70 ? -12.720 5.804 15.232 1.00 96.06 70 ILE A O 1
ATOM 561 N N . ASN A 1 71 ? -14.143 7.205 16.262 1.00 94.94 71 ASN A N 1
ATOM 562 C CA . ASN A 1 71 ? -14.161 8.176 15.169 1.00 94.94 71 ASN A CA 1
ATOM 563 C C . ASN A 1 71 ? -12.780 8.802 14.939 1.00 94.94 71 ASN A C 1
ATOM 565 O O . ASN A 1 71 ? -12.325 8.903 13.799 1.00 94.94 71 ASN A O 1
ATOM 569 N N . SER A 1 72 ? -12.088 9.162 16.018 1.00 95.19 72 SER A N 1
ATOM 570 C CA . SER A 1 72 ? -10.745 9.745 15.954 1.00 95.19 72 SER A CA 1
ATOM 571 C C . SER A 1 72 ? -9.732 8.750 15.382 1.00 95.19 72 SER A C 1
ATOM 573 O O . SER A 1 72 ? -8.953 9.096 14.495 1.00 95.19 72 SER A O 1
ATOM 575 N N . THR A 1 73 ? -9.788 7.488 15.816 1.00 96.00 73 THR A N 1
ATOM 576 C CA . THR A 1 73 ? -8.944 6.405 15.303 1.00 96.00 73 THR A CA 1
ATOM 577 C C . THR A 1 73 ? -9.203 6.138 13.823 1.00 96.00 73 THR A C 1
ATOM 579 O O . THR A 1 73 ? -8.249 5.960 13.068 1.00 96.00 73 THR A O 1
ATOM 582 N N . LYS A 1 74 ? -10.464 6.156 13.371 1.00 95.44 74 LYS A N 1
ATOM 583 C CA . LYS A 1 74 ? -10.802 5.987 11.949 1.00 95.44 74 LYS A CA 1
ATOM 584 C C . LYS A 1 74 ? -10.196 7.098 11.089 1.00 95.44 74 LYS A C 1
ATOM 586 O O . LYS A 1 74 ? -9.605 6.807 10.049 1.00 95.44 74 LYS A O 1
ATOM 591 N N . THR A 1 75 ? -10.308 8.351 11.530 1.00 95.25 75 THR A N 1
ATOM 592 C CA . THR A 1 75 ? -9.696 9.497 10.842 1.00 95.25 75 THR A CA 1
ATOM 593 C C . THR A 1 75 ? -8.177 9.362 10.800 1.00 95.25 75 THR A C 1
ATOM 595 O O . THR A 1 75 ? -7.580 9.492 9.733 1.00 95.25 75 THR A O 1
ATOM 598 N N . LEU A 1 76 ? -7.553 9.028 11.934 1.00 95.81 76 LEU A N 1
ATOM 599 C CA . LEU A 1 76 ? -6.107 8.835 12.018 1.00 95.81 76 LEU A CA 1
ATOM 600 C C . LEU A 1 76 ? -5.625 7.723 11.078 1.00 95.81 76 LEU A C 1
ATOM 602 O O . LEU A 1 76 ? -4.662 7.928 10.347 1.00 95.81 76 LEU A O 1
ATOM 606 N N . ALA A 1 77 ? -6.311 6.579 11.039 1.00 95.94 77 ALA A N 1
ATOM 607 C CA . ALA A 1 77 ? -5.973 5.481 10.135 1.00 95.94 77 ALA A CA 1
ATOM 608 C C . ALA A 1 77 ? -6.033 5.906 8.656 1.00 95.94 77 ALA A C 1
ATOM 610 O O . ALA A 1 77 ? -5.162 5.529 7.872 1.00 95.94 77 ALA A O 1
ATOM 611 N N . GLY A 1 78 ? -7.020 6.727 8.280 1.00 95.75 78 GLY A N 1
ATOM 612 C CA . GLY A 1 78 ? -7.115 7.296 6.934 1.00 95.75 78 GLY A CA 1
ATOM 613 C C . GLY A 1 78 ? -5.930 8.201 6.588 1.00 95.75 78 GLY A C 1
ATOM 614 O O . GLY A 1 78 ? -5.341 8.054 5.518 1.00 95.75 78 GLY A O 1
ATOM 615 N N . VAL A 1 79 ? -5.539 9.088 7.508 1.00 95.00 79 VAL A N 1
ATOM 616 C CA . VAL A 1 79 ? -4.381 9.981 7.325 1.00 95.00 79 VAL A CA 1
ATOM 617 C C . VAL A 1 79 ? -3.080 9.188 7.229 1.00 95.00 79 VAL A C 1
ATOM 619 O O . VAL A 1 79 ? -2.296 9.416 6.313 1.00 95.00 79 VAL A O 1
ATOM 622 N N . VAL A 1 80 ? -2.861 8.224 8.127 1.00 95.88 80 VAL A N 1
ATOM 623 C CA . VAL A 1 80 ? -1.662 7.369 8.116 1.00 95.88 80 VAL A CA 1
ATOM 624 C C . VAL A 1 80 ? -1.553 6.603 6.800 1.00 95.88 80 VAL A C 1
ATOM 626 O O . VAL A 1 80 ? -0.469 6.543 6.222 1.00 95.88 80 VAL A O 1
ATOM 629 N N . LYS A 1 81 ? -2.669 6.070 6.287 1.00 94.31 81 LYS A N 1
ATOM 630 C CA . LYS A 1 81 ? -2.693 5.418 4.976 1.00 94.31 81 LYS A CA 1
ATOM 631 C C . LYS A 1 81 ? -2.284 6.385 3.861 1.00 94.31 81 LYS A C 1
ATOM 633 O O . LYS A 1 81 ? -1.398 6.052 3.090 1.00 94.31 81 LYS A O 1
ATOM 638 N N . ALA A 1 82 ? -2.864 7.584 3.810 1.00 93.44 82 ALA A N 1
ATOM 639 C CA . ALA A 1 82 ? -2.531 8.570 2.781 1.00 93.44 82 ALA A CA 1
ATOM 640 C C . ALA A 1 82 ? -1.053 9.004 2.827 1.00 93.44 82 ALA A C 1
ATOM 642 O O . ALA A 1 82 ? -0.420 9.161 1.785 1.00 93.44 82 ALA A O 1
ATOM 643 N N . VAL A 1 83 ? -0.489 9.166 4.030 1.00 93.31 83 VAL A N 1
ATOM 644 C CA . VAL A 1 83 ? 0.941 9.464 4.215 1.00 93.31 83 VAL A CA 1
ATOM 645 C C . VAL A 1 83 ? 1.803 8.310 3.711 1.00 93.31 83 VAL A C 1
ATOM 647 O O . VAL A 1 83 ? 2.777 8.549 3.001 1.00 93.31 83 VAL A O 1
ATOM 650 N N . LYS A 1 84 ? 1.433 7.066 4.033 1.00 92.06 84 LYS A N 1
ATOM 651 C CA . LYS A 1 84 ? 2.135 5.882 3.537 1.00 92.06 84 LYS A CA 1
ATOM 652 C C . LYS A 1 84 ? 2.076 5.784 2.012 1.00 92.06 84 LYS A C 1
ATOM 654 O O . LYS A 1 84 ? 3.118 5.603 1.397 1.00 92.06 84 LYS A O 1
ATOM 659 N N . ASP A 1 85 ? 0.898 5.954 1.417 1.00 89.56 85 ASP A N 1
ATOM 660 C CA . ASP A 1 85 ? 0.717 5.896 -0.038 1.00 89.56 85 ASP A CA 1
ATOM 661 C C . ASP A 1 85 ? 1.618 6.937 -0.737 1.00 89.56 85 ASP A C 1
ATOM 663 O O . ASP A 1 85 ? 2.228 6.648 -1.762 1.00 89.56 85 ASP A O 1
ATOM 667 N N . LYS A 1 86 ? 1.783 8.128 -0.139 1.00 87.81 86 LYS A N 1
ATOM 668 C CA . LYS A 1 86 ? 2.706 9.165 -0.632 1.00 87.81 86 LYS A CA 1
ATOM 669 C C . LYS A 1 86 ? 4.181 8.842 -0.424 1.00 87.81 86 LYS A C 1
ATOM 671 O O . LYS A 1 86 ? 5.004 9.217 -1.251 1.00 87.81 86 LYS A O 1
ATOM 676 N N . GLN A 1 87 ? 4.531 8.179 0.671 1.00 88.19 87 GLN A N 1
ATOM 677 C CA . GLN A 1 87 ? 5.899 7.725 0.898 1.00 88.19 87 GLN A CA 1
ATOM 678 C C . GLN A 1 87 ? 6.286 6.625 -0.095 1.00 88.19 87 GLN A C 1
ATOM 680 O O . GLN A 1 87 ? 7.399 6.646 -0.616 1.00 88.19 87 GLN A O 1
ATOM 685 N N . ASP A 1 88 ? 5.367 5.703 -0.381 1.00 88.19 88 ASP A N 1
ATOM 686 C CA . ASP A 1 88 ? 5.589 4.580 -1.291 1.00 88.19 88 ASP A CA 1
ATOM 687 C C . ASP A 1 88 ? 5.913 5.060 -2.728 1.00 88.19 88 ASP A C 1
ATOM 689 O O . ASP A 1 88 ? 6.730 4.421 -3.390 1.00 88.19 88 ASP A O 1
ATOM 693 N N . GLU A 1 89 ? 5.416 6.233 -3.166 1.00 84.00 89 GLU A N 1
ATOM 694 C CA . GLU A 1 89 ? 5.791 6.884 -4.446 1.00 84.00 89 GLU A CA 1
ATOM 695 C C . GLU A 1 89 ? 7.307 7.156 -4.578 1.00 84.00 89 GLU A C 1
ATOM 697 O O . GLU A 1 89 ? 7.827 7.203 -5.693 1.00 84.00 89 GLU A O 1
ATOM 702 N N . PHE A 1 90 ? 8.024 7.328 -3.460 1.00 83.94 90 PHE A N 1
ATOM 703 C CA . PHE A 1 90 ? 9.485 7.486 -3.438 1.00 83.94 90 PHE A CA 1
ATOM 704 C C . PHE A 1 90 ? 10.227 6.164 -3.239 1.00 83.94 90 PHE A C 1
ATOM 706 O O . PHE A 1 90 ? 11.445 6.114 -3.375 1.00 83.94 90 PHE A O 1
ATOM 713 N N . VAL A 1 91 ? 9.542 5.086 -2.864 1.00 87.88 91 VAL A N 1
ATOM 714 C CA . VAL A 1 91 ? 10.192 3.788 -2.644 1.00 87.88 91 VAL A CA 1
ATOM 715 C C . VAL A 1 91 ? 10.220 2.994 -3.944 1.00 87.88 91 VAL A C 1
ATOM 717 O O . VAL A 1 91 ? 11.229 2.365 -4.262 1.00 87.88 91 VAL A O 1
ATOM 720 N N . PHE A 1 92 ? 9.127 3.028 -4.706 1.00 92.56 92 PHE A N 1
ATOM 721 C CA . PHE A 1 92 ? 8.991 2.296 -5.958 1.00 92.56 92 PHE A CA 1
ATOM 722 C C . PHE A 1 92 ? 7.983 2.964 -6.898 1.00 92.56 92 PHE A C 1
ATOM 724 O O . PHE A 1 92 ? 7.211 3.840 -6.519 1.00 92.56 92 PHE A O 1
ATOM 731 N N . THR A 1 93 ? 7.965 2.501 -8.145 1.00 94.31 93 THR A N 1
ATOM 732 C CA . THR A 1 93 ? 7.011 2.944 -9.163 1.00 94.31 93 THR A CA 1
ATOM 733 C C . THR A 1 93 ? 6.216 1.743 -9.646 1.00 94.31 93 THR A C 1
ATOM 735 O O . THR A 1 93 ? 6.769 0.837 -10.263 1.00 94.31 93 THR A O 1
ATOM 738 N N . GLU A 1 94 ? 4.915 1.739 -9.367 1.00 93.69 94 GLU A N 1
ATOM 739 C CA . GLU A 1 94 ? 3.977 0.734 -9.869 1.00 93.69 94 GLU A CA 1
ATOM 740 C C . GLU A 1 94 ? 3.264 1.291 -11.107 1.00 93.69 94 GLU A C 1
ATOM 742 O O . GLU A 1 94 ? 2.737 2.404 -11.077 1.00 93.69 94 GLU A O 1
ATOM 747 N N . PHE A 1 95 ? 3.258 0.544 -12.212 1.00 94.12 95 PHE A N 1
ATOM 748 C CA . PHE A 1 95 ? 2.557 0.942 -13.432 1.00 94.12 95 PHE A CA 1
ATOM 749 C C . PHE A 1 95 ? 2.137 -0.270 -14.267 1.00 94.12 95 PHE A C 1
ATOM 751 O O . PHE A 1 95 ? 2.718 -1.349 -14.156 1.00 94.12 95 PHE A O 1
ATOM 758 N N . ASN A 1 96 ? 1.138 -0.078 -15.134 1.00 94.69 96 ASN A N 1
ATOM 759 C CA . ASN A 1 96 ? 0.751 -1.072 -16.131 1.00 94.69 96 ASN A CA 1
ATOM 760 C C . ASN A 1 96 ? 1.492 -0.773 -17.447 1.00 94.69 96 ASN A C 1
ATOM 762 O O . ASN A 1 96 ? 1.144 0.199 -18.123 1.00 94.69 96 ASN A O 1
ATOM 766 N N . PRO A 1 97 ? 2.477 -1.589 -17.860 1.00 94.00 97 PRO A N 1
ATOM 767 C CA . PRO A 1 97 ? 3.283 -1.293 -19.043 1.00 94.00 97 PRO A CA 1
ATOM 768 C C . PRO A 1 97 ? 2.455 -1.226 -20.335 1.00 94.00 97 PRO A C 1
ATOM 770 O O . PRO A 1 97 ? 2.839 -0.511 -21.255 1.00 94.00 97 PRO A O 1
ATOM 773 N N . ALA A 1 98 ? 1.301 -1.901 -20.408 1.00 91.75 98 ALA A N 1
ATOM 774 C CA . ALA A 1 98 ? 0.416 -1.849 -21.573 1.00 91.75 98 ALA A CA 1
ATOM 775 C C . ALA A 1 98 ? -0.392 -0.539 -21.675 1.00 91.75 98 ALA A C 1
ATOM 777 O O . ALA A 1 98 ? -0.908 -0.219 -22.742 1.00 91.75 98 ALA A O 1
ATOM 778 N N . GLN A 1 99 ? -0.516 0.213 -20.576 1.00 93.31 99 GLN A N 1
ATOM 779 C CA . GLN A 1 99 ? -1.294 1.458 -20.503 1.00 93.31 99 GLN A CA 1
ATOM 780 C C . GLN A 1 99 ? -0.422 2.692 -20.227 1.00 93.31 99 GLN A C 1
ATOM 782 O O . GLN A 1 99 ? -0.891 3.825 -20.332 1.00 93.31 99 GLN A O 1
ATOM 787 N N . THR A 1 100 ? 0.849 2.499 -19.877 1.00 93.94 100 THR A N 1
ATOM 788 C CA . THR A 1 100 ? 1.767 3.567 -19.480 1.00 93.94 100 THR A CA 1
ATOM 789 C C . THR A 1 100 ? 2.877 3.736 -20.511 1.00 93.94 100 THR A C 1
ATOM 791 O O . THR A 1 100 ? 3.767 2.901 -20.630 1.00 93.94 100 THR A O 1
ATOM 794 N N . GLN A 1 101 ? 2.868 4.865 -21.225 1.00 94.56 101 GLN A N 1
ATOM 795 C CA . GLN A 1 101 ? 3.935 5.197 -22.173 1.00 94.56 101 GLN A CA 1
ATOM 796 C C . GLN A 1 101 ? 5.173 5.786 -21.485 1.00 94.56 101 GLN A C 1
ATOM 798 O O . GLN A 1 101 ? 6.292 5.462 -21.876 1.00 94.56 101 GLN A O 1
ATOM 803 N N . TYR A 1 102 ? 4.988 6.648 -20.484 1.00 97.44 102 TYR A N 1
ATOM 804 C CA . TYR A 1 102 ? 6.065 7.325 -19.755 1.00 97.44 102 TYR A CA 1
ATOM 805 C C . TYR A 1 102 ? 5.913 7.099 -18.254 1.00 97.44 102 TYR A C 1
ATOM 807 O O . TYR A 1 102 ? 4.796 7.126 -17.742 1.00 97.44 102 TYR A O 1
ATOM 815 N N . PHE A 1 103 ? 7.028 6.921 -17.554 1.00 96.69 103 PHE A N 1
ATOM 816 C CA . PHE A 1 103 ? 7.065 6.740 -16.103 1.00 96.69 103 PHE A CA 1
ATOM 817 C C . PHE A 1 103 ? 8.318 7.387 -15.505 1.00 96.69 103 PHE A C 1
ATOM 819 O O . PHE A 1 103 ? 9.282 7.673 -16.217 1.00 96.69 103 PHE A O 1
ATOM 826 N N . ILE A 1 104 ? 8.309 7.627 -14.195 1.00 96.12 104 ILE A N 1
ATOM 827 C CA . ILE A 1 104 ? 9.432 8.211 -13.454 1.00 96.12 104 ILE A CA 1
ATOM 828 C C . ILE A 1 104 ? 9.836 7.242 -12.354 1.00 96.12 104 ILE A C 1
ATOM 830 O O . ILE A 1 104 ? 8.975 6.802 -11.604 1.00 96.12 104 ILE A O 1
ATOM 834 N N . LEU A 1 105 ? 11.132 6.961 -12.242 1.00 95.31 105 LEU A N 1
ATOM 835 C CA . LEU A 1 105 ? 11.731 6.269 -11.105 1.00 95.31 105 LEU A CA 1
ATOM 836 C C . LEU A 1 105 ? 12.499 7.308 -10.293 1.00 95.31 105 LEU A C 1
ATOM 838 O O . LEU A 1 105 ? 13.463 7.887 -10.794 1.00 95.31 105 LEU A O 1
ATOM 842 N N . ASN A 1 106 ? 12.079 7.571 -9.061 1.00 93.94 106 ASN A N 1
ATOM 843 C CA . ASN A 1 106 ? 12.765 8.524 -8.198 1.00 93.94 106 ASN A CA 1
ATOM 844 C C . ASN A 1 106 ? 12.763 8.028 -6.757 1.00 93.94 106 ASN A C 1
ATOM 846 O O . ASN A 1 106 ? 11.712 7.977 -6.128 1.00 93.94 106 ASN A O 1
ATOM 850 N N . ASN A 1 107 ? 13.948 7.709 -6.237 1.00 91.38 107 ASN A N 1
ATOM 851 C CA . ASN A 1 107 ? 14.116 7.268 -4.852 1.00 91.38 107 ASN A CA 1
ATOM 852 C C . ASN A 1 107 ? 14.597 8.371 -3.892 1.00 91.38 107 ASN A C 1
ATOM 854 O O . ASN A 1 107 ? 15.092 8.091 -2.802 1.00 91.38 107 ASN A O 1
ATOM 858 N N . GLY A 1 108 ? 14.533 9.631 -4.326 1.00 90.56 108 GLY A N 1
ATOM 859 C CA . GLY A 1 108 ? 15.053 10.796 -3.611 1.00 90.56 108 GLY A CA 1
ATOM 860 C C . GLY A 1 108 ? 16.544 11.066 -3.833 1.00 90.56 108 GLY A C 1
ATOM 861 O O . GLY A 1 108 ? 16.996 12.170 -3.544 1.00 90.56 108 GLY A O 1
ATOM 862 N N . SER A 1 109 ? 17.307 10.106 -4.369 1.00 90.81 109 SER A N 1
ATOM 863 C CA . SER A 1 109 ? 18.740 10.271 -4.677 1.00 90.81 109 SER A CA 1
ATOM 864 C C . SER A 1 109 ? 19.038 10.174 -6.173 1.00 90.81 109 SER A C 1
ATOM 866 O O . SER A 1 109 ? 19.769 10.999 -6.716 1.00 90.81 109 SER A O 1
ATOM 868 N N . VAL A 1 110 ? 18.465 9.180 -6.855 1.00 93.38 110 VAL A N 1
ATOM 869 C CA . VAL A 1 110 ? 18.604 8.968 -8.299 1.00 93.38 110 VAL A CA 1
ATOM 870 C C . VAL A 1 110 ? 17.237 9.114 -8.953 1.00 93.38 110 VAL A C 1
ATOM 872 O O . VAL A 1 110 ? 16.274 8.469 -8.539 1.00 93.38 110 VAL A O 1
ATOM 875 N N . GLY A 1 111 ? 17.169 9.962 -9.982 1.00 95.50 111 GLY A N 1
ATOM 876 C CA . GLY A 1 111 ? 15.976 10.178 -10.794 1.00 95.50 111 GLY A CA 1
ATOM 877 C C . GLY A 1 111 ? 16.188 9.702 -12.227 1.00 95.50 111 GLY A C 1
ATOM 878 O O . GLY A 1 111 ? 17.105 10.169 -12.904 1.00 95.50 111 GLY A O 1
ATOM 879 N N . LEU A 1 112 ? 15.324 8.808 -12.702 1.00 96.75 112 LEU A N 1
ATOM 880 C CA . LEU A 1 112 ? 15.276 8.348 -14.087 1.00 96.75 112 LEU A CA 1
ATOM 881 C C . LEU A 1 112 ? 13.884 8.606 -14.666 1.00 96.75 112 LEU A C 1
ATOM 883 O O . LEU A 1 112 ? 12.878 8.343 -14.009 1.00 96.75 112 LEU A O 1
ATOM 887 N N . ALA A 1 113 ? 13.819 9.056 -15.916 1.00 97.56 113 ALA A N 1
ATOM 888 C CA . ALA A 1 113 ? 12.585 8.997 -16.692 1.00 97.56 113 ALA A CA 1
ATOM 889 C C . ALA A 1 113 ? 12.654 7.827 -17.670 1.00 97.56 113 ALA A C 1
ATOM 891 O O . ALA A 1 113 ? 13.665 7.613 -18.340 1.00 97.56 113 ALA A O 1
ATOM 892 N N . GLY A 1 114 ? 11.571 7.065 -17.736 1.00 97.38 114 GLY A N 1
ATOM 893 C CA . GLY A 1 114 ? 11.433 5.913 -18.603 1.00 97.38 114 GLY A CA 1
ATOM 894 C C . GLY A 1 114 ? 10.332 6.098 -19.631 1.00 97.38 114 GLY A C 1
ATOM 895 O O . GLY A 1 114 ? 9.327 6.766 -19.388 1.00 97.38 114 GLY A O 1
ATOM 896 N N . ARG A 1 115 ? 10.526 5.479 -20.793 1.00 97.44 115 ARG A N 1
ATOM 897 C CA . ARG A 1 115 ? 9.516 5.354 -21.840 1.00 97.44 115 ARG A CA 1
ATOM 898 C C . ARG A 1 115 ? 9.409 3.903 -22.281 1.00 97.44 115 ARG A C 1
ATOM 900 O O . ARG A 1 115 ? 10.413 3.325 -22.696 1.00 97.44 115 ARG A O 1
ATOM 907 N N . VAL A 1 116 ? 8.201 3.349 -22.257 1.00 97.06 116 VAL A N 1
ATOM 908 C CA . VAL A 1 116 ? 7.902 2.046 -22.862 1.00 97.06 116 VAL A CA 1
ATOM 909 C C . VAL A 1 116 ? 7.840 2.220 -24.380 1.00 97.06 116 VAL A C 1
ATOM 911 O O . VAL A 1 116 ? 7.133 3.088 -24.894 1.00 97.06 116 VAL A O 1
ATOM 914 N N . LEU A 1 117 ? 8.634 1.429 -25.098 1.00 96.25 117 LEU A N 1
ATOM 915 C CA . LEU A 1 117 ? 8.734 1.457 -26.557 1.00 96.25 117 LEU A CA 1
ATOM 916 C C . LEU A 1 117 ? 7.873 0.367 -27.194 1.00 96.25 117 LEU A C 1
ATOM 918 O O . LEU A 1 117 ? 7.172 0.633 -28.164 1.00 96.25 117 LEU A O 1
ATOM 922 N N . ALA A 1 118 ? 7.949 -0.850 -26.654 1.00 95.81 118 ALA A N 1
ATOM 923 C CA . ALA A 1 118 ? 7.212 -2.014 -27.131 1.00 95.81 118 ALA A CA 1
ATOM 924 C C . ALA A 1 118 ? 7.143 -3.094 -26.045 1.00 95.81 118 ALA A C 1
ATOM 926 O O . ALA A 1 118 ? 7.994 -3.138 -25.149 1.00 95.81 118 ALA A O 1
ATOM 927 N N . ILE A 1 119 ? 6.152 -3.975 -26.167 1.00 95.94 119 ILE A N 1
ATOM 928 C CA . ILE A 1 119 ? 5.999 -5.182 -25.354 1.00 95.94 119 ILE A CA 1
ATOM 929 C C . ILE A 1 119 ? 5.812 -6.346 -26.319 1.00 95.94 119 ILE A C 1
ATOM 931 O O . ILE A 1 119 ? 4.806 -6.406 -27.022 1.00 95.94 119 ILE A O 1
ATOM 935 N N . ASP A 1 120 ? 6.780 -7.254 -26.339 1.00 96.25 120 ASP A N 1
ATOM 936 C CA . ASP A 1 120 ? 6.775 -8.414 -27.224 1.00 96.25 120 ASP A CA 1
ATOM 937 C C . ASP A 1 120 ? 6.547 -9.693 -26.413 1.00 96.25 120 ASP A C 1
ATOM 939 O O . ASP A 1 120 ? 7.142 -9.879 -25.347 1.00 96.25 120 ASP A O 1
ATOM 943 N N . ALA A 1 121 ? 5.701 -10.590 -26.920 1.00 96.00 121 ALA A N 1
ATOM 944 C CA . ALA A 1 121 ? 5.513 -11.914 -26.337 1.00 96.00 121 ALA A CA 1
ATOM 945 C C . ALA A 1 121 ? 6.677 -12.844 -26.715 1.00 96.00 121 ALA A C 1
ATOM 947 O O . ALA A 1 121 ? 7.140 -12.844 -27.857 1.00 96.00 121 ALA A O 1
ATOM 948 N N . VAL A 1 122 ? 7.127 -13.657 -25.761 1.00 96.62 122 VAL A N 1
ATOM 949 C CA . VAL A 1 122 ? 8.146 -14.701 -25.953 1.00 96.62 122 VAL A CA 1
ATOM 950 C C . VAL A 1 122 ? 7.679 -16.008 -25.313 1.00 96.62 122 VAL A C 1
ATOM 952 O O . VAL A 1 122 ? 6.736 -16.005 -24.526 1.00 96.62 122 VAL A O 1
ATOM 955 N N . GLU A 1 123 ? 8.337 -17.125 -25.638 1.00 91.69 123 GLU A N 1
ATOM 956 C CA . GLU A 1 123 ? 7.893 -18.494 -25.309 1.00 91.69 123 GLU A CA 1
ATOM 957 C C . GLU A 1 123 ? 7.450 -18.693 -23.847 1.00 91.69 123 GLU A C 1
ATOM 959 O O . GLU A 1 123 ? 6.461 -19.373 -23.604 1.00 91.69 123 GLU A O 1
ATOM 964 N N . ASN A 1 124 ? 8.119 -18.044 -22.887 1.00 92.06 124 ASN A N 1
ATOM 965 C CA . ASN A 1 124 ? 7.810 -18.147 -21.455 1.00 92.06 124 ASN A CA 1
ATOM 966 C C . ASN A 1 124 ? 7.635 -16.782 -20.767 1.00 92.06 124 ASN A C 1
ATOM 968 O O . ASN A 1 124 ? 7.935 -16.643 -19.581 1.00 92.06 124 ASN A O 1
ATOM 972 N N . GLY A 1 125 ? 7.199 -15.746 -21.488 1.00 94.00 125 GLY A N 1
ATOM 973 C CA . GLY A 1 125 ? 7.003 -14.439 -20.865 1.00 94.00 125 GLY A CA 1
ATOM 974 C C . GLY A 1 125 ? 6.877 -13.279 -21.838 1.00 94.00 125 GLY A C 1
ATOM 975 O O . GLY A 1 125 ? 6.305 -13.385 -22.922 1.00 94.00 125 GLY A O 1
ATOM 976 N N . SER A 1 126 ? 7.403 -12.131 -21.426 1.00 95.00 126 SER A N 1
ATOM 977 C CA . SER A 1 126 ? 7.335 -10.895 -22.200 1.00 95.00 126 SER A CA 1
ATOM 978 C C . SER A 1 126 ? 8.651 -10.137 -22.127 1.00 95.00 126 SER A C 1
ATOM 980 O O . SER A 1 126 ? 9.327 -10.143 -21.101 1.00 95.00 126 SER A O 1
ATOM 982 N N . VAL A 1 127 ? 8.996 -9.458 -23.217 1.00 96.38 127 VAL A N 1
ATOM 983 C CA . VAL A 1 127 ? 10.122 -8.527 -23.280 1.00 96.38 127 VAL A CA 1
ATOM 984 C C . VAL A 1 127 ? 9.563 -7.117 -23.389 1.00 96.38 127 VAL A C 1
ATOM 986 O O . VAL A 1 127 ? 8.898 -6.781 -24.367 1.00 96.38 127 VAL A O 1
ATOM 989 N N . ILE A 1 128 ? 9.850 -6.282 -22.391 1.00 96.12 128 ILE A N 1
ATOM 990 C CA . ILE A 1 128 ? 9.481 -4.864 -22.399 1.00 96.12 128 ILE A CA 1
ATOM 991 C C . ILE A 1 128 ? 10.705 -4.065 -22.841 1.00 96.12 128 ILE A C 1
ATOM 993 O O . ILE A 1 128 ? 11.731 -4.042 -22.160 1.00 96.12 128 ILE A O 1
ATOM 997 N N . ARG A 1 129 ? 10.608 -3.394 -23.990 1.00 96.75 129 ARG A N 1
ATOM 998 C CA . ARG A 1 129 ? 11.663 -2.502 -24.485 1.00 96.75 129 ARG A CA 1
ATOM 999 C C . ARG A 1 129 ? 11.441 -1.120 -23.896 1.00 96.75 129 ARG A C 1
ATOM 1001 O O . ARG A 1 129 ? 10.410 -0.501 -24.150 1.00 96.75 129 ARG A O 1
ATOM 1008 N N . ILE A 1 130 ? 12.407 -0.638 -23.124 1.00 96.94 130 ILE A N 1
ATOM 1009 C CA . ILE A 1 130 ? 12.319 0.632 -22.400 1.00 96.94 130 ILE A CA 1
ATOM 1010 C C . ILE A 1 130 ? 13.506 1.514 -22.783 1.00 96.94 130 ILE A C 1
ATOM 1012 O O . ILE A 1 130 ? 14.638 1.044 -22.853 1.00 96.94 130 ILE A O 1
ATOM 1016 N N . SER A 1 131 ? 13.247 2.803 -22.991 1.00 97.31 131 SER A N 1
ATOM 1017 C CA . SER A 1 131 ? 14.284 3.836 -23.016 1.00 97.31 131 SER A CA 1
ATOM 1018 C C . SER A 1 131 ? 14.335 4.522 -21.657 1.00 97.31 131 SER A C 1
ATOM 1020 O O . SER A 1 131 ? 13.302 4.994 -21.188 1.00 97.31 131 SER A O 1
ATOM 1022 N N . LEU A 1 132 ? 15.518 4.616 -21.048 1.00 97.38 132 LEU A N 1
ATOM 1023 C CA . LEU A 1 132 ? 15.741 5.324 -19.785 1.00 97.38 132 LEU A CA 1
ATOM 1024 C C . LEU A 1 132 ? 16.637 6.544 -20.010 1.00 97.38 132 LEU A C 1
ATOM 1026 O O . LEU A 1 132 ? 17.593 6.480 -20.781 1.00 97.38 132 LEU A O 1
ATOM 1030 N N . VAL A 1 133 ? 16.346 7.639 -19.313 1.00 97.75 133 VAL A N 1
ATOM 1031 C CA . VAL A 1 133 ? 17.180 8.842 -19.286 1.00 97.75 133 VAL A CA 1
ATOM 1032 C C . VAL A 1 133 ? 17.452 9.262 -17.846 1.00 97.75 133 VAL A C 1
ATOM 1034 O O . VAL A 1 133 ? 16.551 9.269 -17.006 1.00 97.75 133 VAL A O 1
ATOM 1037 N N . ASN A 1 134 ? 18.709 9.599 -17.566 1.00 97.44 134 ASN A N 1
ATOM 1038 C CA . ASN A 1 134 ? 19.129 10.160 -16.289 1.00 97.44 134 ASN A CA 1
ATOM 1039 C C . ASN A 1 134 ? 18.652 11.611 -16.168 1.00 97.44 134 ASN A C 1
ATOM 1041 O O . ASN A 1 134 ? 18.897 12.412 -17.068 1.00 97.44 134 ASN A O 1
ATOM 1045 N N . LEU A 1 135 ? 17.991 11.941 -15.060 1.00 96.69 135 LEU A N 1
ATOM 1046 C CA . LEU A 1 135 ? 17.496 13.292 -14.783 1.00 96.69 135 LEU A CA 1
ATOM 1047 C C . LEU A 1 135 ? 18.510 14.155 -14.015 1.00 96.69 135 LEU A C 1
ATOM 1049 O O . LEU A 1 135 ? 18.271 15.344 -13.813 1.00 96.69 135 LEU A O 1
ATOM 1053 N N . LEU A 1 136 ? 19.626 13.571 -13.572 1.00 96.06 136 LEU A N 1
ATOM 1054 C CA . LEU A 1 136 ? 20.683 14.277 -12.853 1.00 96.06 136 LEU A CA 1
ATOM 1055 C C . LEU A 1 136 ? 21.679 14.946 -13.809 1.00 96.06 136 LEU A C 1
ATOM 1057 O O . LEU A 1 136 ? 21.869 14.525 -14.948 1.00 96.06 136 LEU A O 1
ATOM 1061 N N . SER A 1 137 ? 22.384 15.958 -13.302 1.00 96.62 137 SER A N 1
ATOM 1062 C CA . SER A 1 137 ? 23.459 16.650 -14.026 1.00 96.62 137 SER A CA 1
ATOM 1063 C C . SER A 1 137 ? 24.765 15.853 -14.113 1.00 96.62 137 SER A C 1
ATOM 1065 O O . SER A 1 137 ? 25.655 16.220 -14.878 1.00 96.62 137 SER A O 1
ATOM 1067 N N . VAL A 1 138 ? 24.893 14.773 -13.336 1.00 96.19 138 VAL A N 1
ATOM 1068 C CA . VAL A 1 138 ? 26.073 13.899 -13.303 1.00 96.19 138 VAL A CA 1
ATOM 1069 C C . VAL A 1 138 ? 25.727 12.500 -13.816 1.00 96.19 138 VAL A C 1
ATOM 1071 O O . VAL A 1 138 ? 24.624 12.019 -13.537 1.00 96.19 138 VAL A O 1
ATOM 1074 N N . PRO A 1 139 ? 26.634 11.820 -14.543 1.00 95.94 139 PRO A N 1
ATOM 1075 C CA . PRO A 1 139 ? 26.407 10.451 -14.989 1.00 95.94 139 PRO A CA 1
ATOM 1076 C C . PRO A 1 139 ? 26.212 9.484 -13.819 1.00 95.94 139 PRO A C 1
ATOM 1078 O O . PRO A 1 139 ? 26.936 9.531 -12.826 1.00 95.94 139 PRO A O 1
ATOM 1081 N N . VAL A 1 140 ? 25.263 8.567 -13.984 1.00 95.06 140 VAL A N 1
ATOM 1082 C CA . VAL A 1 140 ? 25.037 7.424 -13.093 1.00 95.06 140 VAL A CA 1
ATOM 1083 C C . VAL A 1 140 ? 25.307 6.135 -13.860 1.00 95.06 140 VAL A C 1
ATOM 1085 O O . VAL A 1 140 ? 25.074 6.051 -15.066 1.00 95.06 140 VAL A O 1
ATOM 1088 N N . SER A 1 141 ? 25.861 5.129 -13.194 1.00 95.31 141 SER A N 1
ATOM 1089 C CA . SER A 1 141 ? 26.278 3.870 -13.822 1.00 95.31 141 SER A CA 1
ATOM 1090 C C . SER A 1 141 ? 26.114 2.710 -12.847 1.00 95.31 141 SER A C 1
ATOM 1092 O O . SER A 1 141 ? 26.018 2.933 -11.642 1.00 95.31 141 SER A O 1
ATOM 1094 N N . ASN A 1 142 ? 26.081 1.481 -13.371 1.00 95.06 142 ASN A N 1
ATOM 1095 C CA . ASN A 1 142 ? 25.912 0.245 -12.592 1.00 95.06 142 ASN A CA 1
ATOM 1096 C C . ASN A 1 142 ? 24.618 0.215 -11.755 1.00 95.06 142 ASN A C 1
ATOM 1098 O O . ASN A 1 142 ? 24.616 -0.225 -10.607 1.00 95.06 142 ASN A O 1
ATOM 1102 N N . ILE A 1 143 ? 23.513 0.700 -12.330 1.00 94.12 143 ILE A N 1
ATOM 1103 C CA . ILE A 1 143 ? 22.200 0.698 -11.675 1.00 94.12 143 ILE A CA 1
ATOM 1104 C C . ILE A 1 143 ? 21.630 -0.723 -11.677 1.00 94.12 143 ILE A C 1
ATOM 1106 O O . ILE A 1 143 ? 21.484 -1.334 -12.735 1.00 94.12 143 ILE A O 1
ATOM 1110 N N . GLY A 1 144 ? 21.276 -1.223 -10.493 1.00 94.81 144 GLY A N 1
ATOM 1111 C CA . GLY A 1 144 ? 20.452 -2.417 -10.327 1.00 94.81 144 GLY A CA 1
ATOM 1112 C C . GLY A 1 144 ? 18.973 -2.051 -10.210 1.00 94.81 144 GLY A C 1
ATOM 1113 O O . GLY A 1 144 ? 18.632 -1.032 -9.610 1.00 94.81 144 GLY A O 1
ATOM 1114 N N . PHE A 1 145 ? 18.096 -2.890 -10.761 1.00 95.12 145 PHE A N 1
ATOM 1115 C CA . PHE A 1 145 ? 16.647 -2.728 -10.659 1.00 95.12 145 PHE A CA 1
ATOM 1116 C C . PHE A 1 145 ? 16.053 -3.894 -9.875 1.00 95.12 145 PHE A C 1
ATOM 1118 O O . PHE A 1 145 ? 16.234 -5.049 -10.250 1.00 95.12 145 PHE A O 1
ATOM 1125 N N . HIS A 1 146 ? 15.316 -3.579 -8.812 1.00 95.81 146 HIS A N 1
ATOM 1126 C CA . HIS A 1 146 ? 14.397 -4.526 -8.193 1.00 95.81 146 HIS A CA 1
ATOM 1127 C C . HIS A 1 146 ? 13.063 -4.413 -8.921 1.00 95.81 146 HIS A C 1
ATOM 1129 O O . HIS A 1 146 ? 12.417 -3.367 -8.865 1.00 95.81 146 HIS A O 1
ATOM 1135 N N . ALA A 1 147 ? 12.687 -5.465 -9.637 1.00 95.44 147 ALA A N 1
ATOM 1136 C CA . ALA A 1 147 ? 11.454 -5.512 -10.399 1.00 95.44 147 ALA A CA 1
ATOM 1137 C C . ALA A 1 147 ? 10.582 -6.642 -9.868 1.00 95.44 147 ALA A C 1
ATOM 1139 O O . ALA A 1 147 ? 11.072 -7.731 -9.605 1.00 95.44 147 ALA A O 1
ATOM 1140 N N . THR A 1 148 ? 9.288 -6.372 -9.757 1.00 96.81 148 THR A N 1
ATOM 1141 C CA . THR A 1 148 ? 8.272 -7.37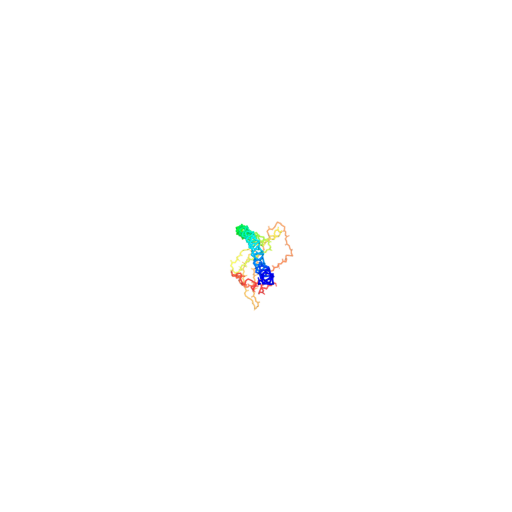4 -9.452 1.00 96.81 148 THR A CA 1
ATOM 1142 C C . THR A 1 148 ? 7.191 -7.244 -10.512 1.00 96.81 148 THR A C 1
ATOM 1144 O O . THR A 1 148 ? 6.768 -6.128 -10.818 1.00 96.81 148 THR A O 1
ATOM 1147 N N . TRP A 1 149 ? 6.745 -8.352 -11.097 1.00 96.19 149 TRP A N 1
ATOM 1148 C CA . TRP A 1 149 ? 5.756 -8.336 -12.176 1.00 96.19 149 TRP A CA 1
ATOM 1149 C C . TRP A 1 149 ? 4.748 -9.479 -12.053 1.00 96.19 149 TRP A C 1
ATOM 1151 O O . TRP A 1 149 ? 4.969 -10.481 -11.373 1.00 96.19 149 TRP A O 1
ATOM 1161 N N . GLY A 1 150 ? 3.607 -9.317 -12.720 1.00 95.50 150 GLY A N 1
ATOM 1162 C CA . GLY A 1 150 ? 2.529 -10.294 -12.717 1.00 95.50 150 GLY A CA 1
ATOM 1163 C C . GLY A 1 150 ? 1.258 -9.740 -13.347 1.00 95.50 150 GLY A C 1
ATOM 1164 O O . GLY A 1 150 ? 1.295 -8.799 -14.140 1.00 95.50 150 GLY A O 1
ATOM 1165 N N . ASN A 1 151 ? 0.129 -10.345 -12.987 1.00 92.81 151 ASN A N 1
ATOM 1166 C CA . ASN A 1 151 ? -1.186 -9.949 -13.484 1.00 92.81 151 ASN A CA 1
ATOM 1167 C C . ASN A 1 151 ? -1.655 -8.619 -12.880 1.00 92.81 151 ASN A C 1
ATOM 1169 O O . ASN A 1 151 ? -1.108 -8.144 -11.884 1.00 92.81 151 ASN A O 1
ATOM 1173 N N . GLU A 1 152 ? -2.716 -8.054 -13.454 1.00 93.25 152 GLU A N 1
ATOM 1174 C CA . GLU A 1 152 ? -3.326 -6.808 -12.990 1.00 93.25 152 GLU A CA 1
ATOM 1175 C C . GLU A 1 152 ? -3.647 -6.838 -11.489 1.00 93.25 152 GLU A C 1
ATOM 1177 O O . GLU A 1 152 ? -4.140 -7.835 -10.948 1.00 93.25 152 GLU A O 1
ATOM 1182 N N . ARG A 1 153 ? -3.342 -5.726 -10.813 1.00 93.69 153 ARG A N 1
ATOM 1183 C CA . ARG A 1 153 ? -3.584 -5.567 -9.383 1.00 93.69 153 ARG A CA 1
ATOM 1184 C C . ARG A 1 153 ? -5.093 -5.592 -9.110 1.00 93.69 153 ARG A C 1
ATOM 1186 O O . ARG A 1 153 ? -5.824 -4.784 -9.682 1.00 93.69 153 ARG A O 1
ATOM 1193 N N . PRO A 1 154 ? -5.583 -6.467 -8.216 1.00 94.38 154 PRO A N 1
ATOM 1194 C CA . PRO A 1 154 ? -7.005 -6.547 -7.928 1.00 94.38 154 PRO A CA 1
ATOM 1195 C C . PRO A 1 154 ? -7.497 -5.297 -7.193 1.00 94.38 154 PRO A C 1
ATOM 1197 O O . PRO A 1 154 ? -6.805 -4.738 -6.340 1.00 94.38 154 PRO A O 1
ATOM 1200 N N . THR A 1 155 ? -8.740 -4.906 -7.472 1.00 92.44 155 THR A N 1
ATOM 1201 C CA . THR A 1 155 ? -9.444 -3.841 -6.741 1.00 92.44 155 THR A CA 1
ATOM 1202 C C . THR A 1 155 ? -9.989 -4.319 -5.392 1.00 92.44 155 THR A C 1
ATOM 1204 O O . THR A 1 155 ? -10.144 -3.519 -4.470 1.00 92.44 155 THR A O 1
ATOM 1207 N N . ASP A 1 156 ? -10.250 -5.624 -5.248 1.00 92.62 156 ASP A N 1
ATOM 1208 C CA . ASP A 1 156 ? -10.685 -6.229 -3.988 1.00 92.62 156 ASP A CA 1
ATOM 1209 C C . ASP A 1 156 ? -9.500 -6.459 -3.037 1.00 92.62 156 ASP A C 1
ATOM 1211 O O . ASP A 1 156 ? -8.579 -7.234 -3.314 1.00 92.62 156 ASP A O 1
ATOM 1215 N N . ALA A 1 157 ? -9.571 -5.840 -1.856 1.00 90.69 157 ALA A N 1
ATOM 1216 C CA . ALA A 1 157 ? -8.578 -5.983 -0.798 1.00 90.69 157 ALA A CA 1
ATOM 1217 C C . ALA A 1 157 ? -8.408 -7.437 -0.324 1.00 90.69 157 ALA A C 1
ATOM 1219 O O . ALA A 1 157 ? -7.313 -7.815 0.091 1.00 90.69 157 ALA A O 1
ATOM 1220 N N . LYS A 1 158 ? -9.450 -8.277 -0.407 1.00 93.38 158 LYS A N 1
ATOM 1221 C CA . LYS A 1 158 ? -9.360 -9.693 -0.007 1.00 93.38 158 LYS A CA 1
ATOM 1222 C C . LYS A 1 158 ? -8.522 -10.524 -0.978 1.00 93.38 158 LYS A C 1
ATOM 1224 O O . LYS A 1 158 ? -7.902 -11.502 -0.567 1.00 93.38 158 LYS A O 1
ATOM 1229 N N . ALA A 1 159 ? -8.482 -10.132 -2.250 1.00 93.88 159 ALA A N 1
ATOM 1230 C CA . ALA A 1 159 ? -7.699 -10.812 -3.276 1.00 93.88 159 ALA A CA 1
ATOM 1231 C C . ALA A 1 159 ? -6.217 -10.396 -3.266 1.00 93.88 159 ALA A C 1
ATOM 1233 O O . ALA A 1 159 ? -5.381 -11.117 -3.811 1.00 93.88 159 ALA A O 1
ATOM 1234 N N . LEU A 1 160 ? -5.881 -9.273 -2.620 1.00 93.19 160 LEU A N 1
ATOM 1235 C CA . LEU A 1 160 ? -4.547 -8.672 -2.652 1.00 93.19 160 LEU A CA 1
ATOM 1236 C C . LEU A 1 160 ? -3.463 -9.605 -2.099 1.00 93.19 160 LEU A C 1
ATOM 1238 O O . LEU A 1 160 ? -2.427 -9.768 -2.735 1.00 93.19 160 LEU A O 1
ATOM 1242 N N . ALA A 1 161 ? -3.715 -10.275 -0.971 1.00 93.81 161 ALA A N 1
ATOM 1243 C CA . ALA A 1 161 ? -2.735 -11.177 -0.361 1.00 93.81 161 ALA A CA 1
ATOM 1244 C C . ALA A 1 161 ? -2.400 -12.376 -1.26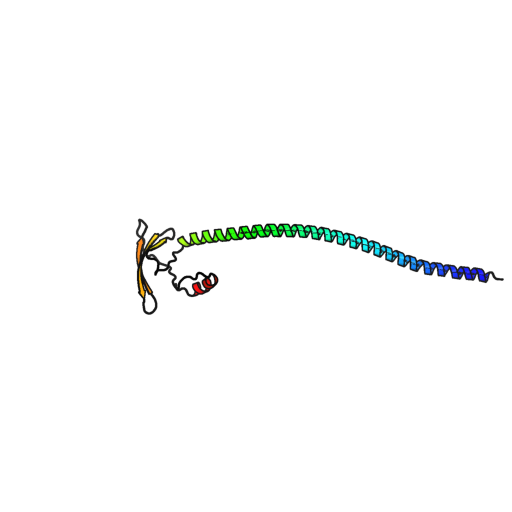4 1.00 93.81 161 ALA A C 1
ATOM 1246 O O . ALA A 1 161 ? -1.236 -12.725 -1.438 1.00 93.81 161 ALA A O 1
ATOM 1247 N N . LYS A 1 162 ? -3.419 -12.986 -1.885 1.00 95.50 162 LYS A N 1
ATOM 1248 C CA . LYS A 1 162 ? -3.216 -14.083 -2.839 1.00 95.50 162 LYS A CA 1
ATOM 1249 C C . LYS A 1 162 ? -2.510 -13.590 -4.101 1.00 95.50 162 LYS A C 1
ATOM 1251 O O . LYS A 1 162 ? -1.625 -14.267 -4.600 1.00 95.50 162 LYS A O 1
ATOM 1256 N N . TRP A 1 163 ? -2.889 -12.419 -4.608 1.00 96.44 163 TRP A N 1
ATOM 1257 C CA . TRP A 1 163 ? -2.246 -11.816 -5.774 1.00 96.44 163 TRP A CA 1
ATOM 1258 C C . TRP A 1 163 ? -0.753 -11.560 -5.531 1.00 96.44 163 TRP A C 1
ATOM 1260 O O . TRP A 1 163 ? 0.055 -11.949 -6.365 1.00 96.44 163 TRP A O 1
ATOM 1270 N N . GLN A 1 164 ? -0.375 -11.028 -4.363 1.00 94.06 164 GLN A N 1
ATOM 1271 C CA . GLN A 1 164 ? 1.030 -10.809 -3.994 1.00 94.06 164 GLN A CA 1
ATOM 1272 C C . GLN A 1 164 ? 1.866 -12.096 -4.006 1.00 94.06 164 GLN A C 1
ATOM 1274 O O . GLN A 1 164 ? 3.030 -12.059 -4.384 1.00 94.06 164 GLN A O 1
ATOM 1279 N N . GLN A 1 165 ? 1.281 -13.237 -3.629 1.00 95.38 165 GLN A N 1
ATOM 1280 C CA . GLN A 1 165 ? 1.963 -14.539 -3.658 1.00 95.38 165 GLN A CA 1
ATOM 1281 C C . GLN A 1 165 ?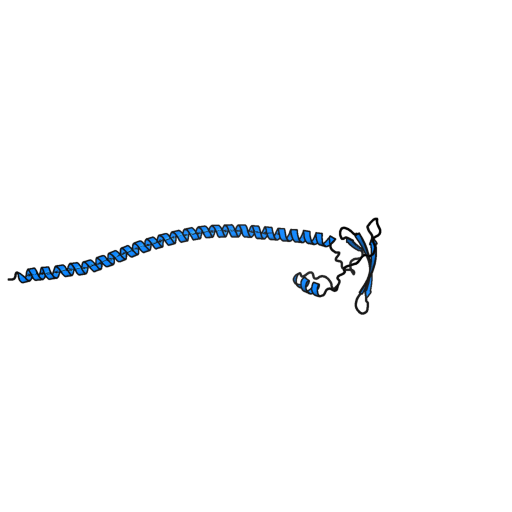 2.204 -15.074 -5.075 1.00 95.38 165 GLN A C 1
ATOM 1283 O O . GLN A 1 165 ? 3.016 -15.976 -5.251 1.00 95.38 165 GLN A O 1
ATOM 1288 N N . LEU A 1 166 ? 1.474 -14.563 -6.068 1.00 96.50 166 LEU A N 1
ATOM 1289 C CA . LEU A 1 166 ? 1.576 -14.980 -7.468 1.00 96.50 166 LEU A CA 1
ATOM 1290 C C . LEU A 1 166 ? 2.503 -14.072 -8.287 1.00 96.50 166 LEU A C 1
ATOM 1292 O O . LEU A 1 166 ? 2.649 -14.288 -9.489 1.00 96.50 166 LEU A O 1
ATOM 1296 N N . LEU A 1 167 ? 3.081 -13.042 -7.664 1.00 96.75 167 LEU A N 1
ATOM 1297 C CA . LEU A 1 167 ? 4.031 -12.154 -8.317 1.00 96.75 167 LEU A CA 1
ATOM 1298 C C . LEU A 1 167 ? 5.398 -12.827 -8.466 1.00 96.75 167 LEU A C 1
ATOM 1300 O O . LEU A 1 167 ? 5.839 -13.576 -7.596 1.00 96.75 167 LEU A O 1
ATOM 1304 N N . PHE A 1 168 ? 6.072 -12.503 -9.563 1.00 96.12 168 PHE A N 1
ATOM 1305 C CA . PHE A 1 168 ? 7.454 -12.887 -9.839 1.00 96.12 168 PHE A CA 1
ATOM 1306 C C . PHE A 1 168 ? 8.381 -11.712 -9.523 1.00 96.12 168 PHE A C 1
ATOM 1308 O O . PHE A 1 168 ? 7.963 -10.562 -9.684 1.00 96.12 168 PHE A O 1
ATOM 1315 N N . ASN A 1 169 ? 9.612 -11.985 -9.087 1.00 94.69 169 ASN A N 1
ATOM 1316 C CA . ASN A 1 169 ? 10.640 -10.981 -8.805 1.00 94.69 169 ASN A CA 1
ATOM 1317 C C . ASN A 1 169 ? 12.040 -11.412 -9.256 1.00 94.69 169 ASN A C 1
ATOM 1319 O O . ASN A 1 169 ? 12.231 -12.618 -9.536 1.00 94.69 169 ASN A O 1
#